Protein AF-A0A5C6PTQ5-F1 (afdb_monomer)

Radius of gyration: 34.0 Å; Cα contacts (8 Å, |Δi|>4): 50; chains: 1; bounding box: 70×51×115 Å

Mean predicted aligned error: 14.84 Å

Structure (mmCIF, N/CA/C/O backbone):
data_AF-A0A5C6PTQ5-F1
#
_entry.id   AF-A0A5C6PTQ5-F1
#
loop_
_atom_site.group_PDB
_atom_site.id
_atom_site.type_symbol
_atom_site.label_atom_id
_atom_site.label_alt_id
_atom_site.label_comp_id
_atom_site.label_asym_id
_atom_site.label_entity_id
_atom_site.label_seq_id
_atom_site.pdbx_PDB_ins_code
_atom_site.Cartn_x
_atom_site.Cartn_y
_atom_site.Cartn_z
_atom_site.occupancy
_atom_site.B_iso_or_equiv
_atom_site.auth_seq_id
_atom_site.auth_comp_id
_atom_site.auth_asym_id
_atom_site.auth_atom_id
_atom_site.pdbx_PDB_model_num
ATOM 1 N N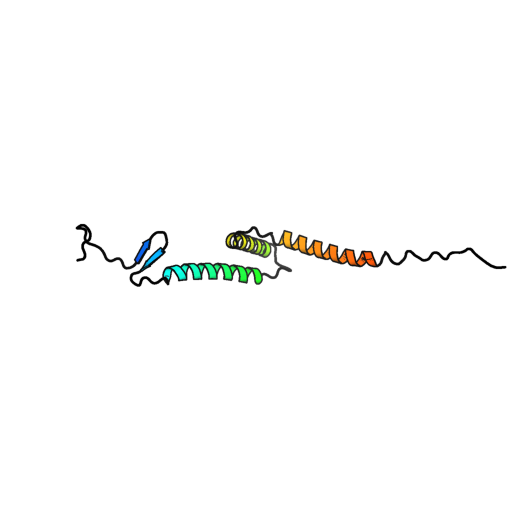 . MET A 1 1 ? -21.994 -6.072 40.338 1.00 57.28 1 MET A N 1
ATOM 2 C CA . MET A 1 1 ? -20.650 -5.473 40.242 1.00 57.28 1 MET A CA 1
ATOM 3 C C . MET A 1 1 ? -19.652 -6.599 40.355 1.00 57.28 1 MET A C 1
ATOM 5 O O . MET A 1 1 ? -19.681 -7.319 41.347 1.00 57.28 1 MET A O 1
ATOM 9 N N . THR A 1 2 ? -18.875 -6.826 39.301 1.00 67.00 2 THR A N 1
ATOM 10 C CA . THR A 1 2 ? -17.817 -7.838 39.308 1.00 67.00 2 THR A CA 1
ATOM 11 C C . THR A 1 2 ? -16.564 -7.143 39.812 1.00 67.00 2 THR A C 1
ATOM 13 O O . THR A 1 2 ? -16.118 -6.180 39.201 1.00 67.00 2 THR A O 1
ATOM 16 N N . VAL A 1 3 ? -16.045 -7.591 40.950 1.00 81.50 3 VAL A N 1
ATOM 17 C CA . VAL A 1 3 ? -14.919 -6.955 41.639 1.00 81.50 3 VAL A CA 1
ATOM 18 C C . VAL A 1 3 ? -13.760 -7.947 41.608 1.00 81.50 3 VAL A C 1
ATOM 20 O O . VAL A 1 3 ? -13.900 -9.058 42.120 1.00 81.50 3 VAL A O 1
ATOM 23 N N . ILE A 1 4 ? -12.627 -7.587 41.007 1.00 82.12 4 ILE A N 1
ATOM 24 C CA . ILE A 1 4 ? -11.391 -8.387 41.078 1.00 82.12 4 ILE A CA 1
ATOM 25 C C . ILE A 1 4 ? -10.408 -7.603 41.948 1.00 82.12 4 ILE A C 1
ATOM 27 O O . ILE A 1 4 ? -10.199 -6.412 41.740 1.00 82.12 4 ILE A O 1
ATOM 31 N N . ASN A 1 5 ? -9.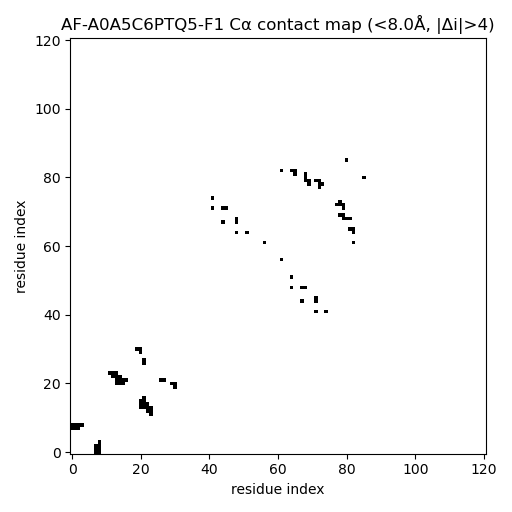832 -8.256 42.960 1.00 82.75 5 ASN A N 1
ATOM 32 C CA . ASN A 1 5 ? -8.911 -7.651 43.936 1.00 82.75 5 ASN A CA 1
ATOM 33 C C . ASN A 1 5 ? -9.462 -6.412 44.679 1.00 82.75 5 ASN A C 1
ATOM 35 O O . ASN A 1 5 ? -8.692 -5.553 45.099 1.00 82.75 5 ASN A O 1
ATOM 39 N N . GLY A 1 6 ? -10.783 -6.301 44.849 1.00 84.50 6 GLY A N 1
ATOM 40 C CA . GLY A 1 6 ? -11.401 -5.146 45.514 1.00 84.50 6 GLY A CA 1
ATOM 41 C C . GLY A 1 6 ? -11.533 -3.891 44.638 1.00 84.50 6 GLY A C 1
ATOM 42 O O . GLY A 1 6 ? -11.941 -2.854 45.152 1.00 84.50 6 GLY A O 1
ATOM 43 N N . LEU A 1 7 ? -11.226 -3.980 43.338 1.00 79.31 7 LEU A N 1
ATOM 44 C CA . LEU A 1 7 ? -11.430 -2.909 42.359 1.00 79.31 7 LEU A CA 1
ATOM 45 C C . LEU A 1 7 ? -12.674 -3.182 41.508 1.00 79.31 7 LEU A C 1
ATOM 47 O O . LEU A 1 7 ? -12.863 -4.299 41.019 1.00 79.31 7 LEU A O 1
ATOM 51 N N . ASP A 1 8 ? -13.511 -2.157 41.343 1.00 80.69 8 ASP A N 1
ATOM 52 C CA . ASP A 1 8 ? -14.650 -2.197 40.425 1.00 80.69 8 ASP A CA 1
ATOM 53 C C . ASP A 1 8 ? -14.151 -2.247 38.976 1.00 80.69 8 ASP A C 1
ATOM 55 O O . ASP A 1 8 ? -13.186 -1.568 38.617 1.00 80.69 8 ASP A O 1
ATOM 59 N N . ILE A 1 9 ? -14.773 -3.096 38.160 1.00 81.06 9 ILE A N 1
ATOM 60 C CA . ILE A 1 9 ? -14.325 -3.368 36.792 1.00 81.06 9 ILE A CA 1
ATOM 61 C C . ILE A 1 9 ? -15.283 -2.707 35.814 1.00 81.06 9 ILE A C 1
ATOM 63 O O . ILE A 1 9 ? -16.444 -3.107 35.711 1.00 81.06 9 ILE A O 1
ATOM 67 N N . GLU A 1 10 ? -14.771 -1.760 35.032 1.00 80.56 10 GLU A N 1
ATOM 68 C CA . GLU A 1 10 ? -15.470 -1.274 33.846 1.00 80.56 10 GLU A CA 1
ATOM 69 C C . GLU A 1 10 ? -15.405 -2.317 32.724 1.00 80.56 10 GLU A C 1
ATOM 71 O O . GLU A 1 10 ? -14.332 -2.763 32.309 1.00 80.56 10 GLU A O 1
ATOM 76 N N . ILE A 1 11 ? -16.575 -2.703 32.212 1.00 81.56 11 ILE A N 1
ATOM 77 C CA . ILE A 1 11 ? -16.684 -3.508 30.995 1.00 81.56 11 ILE A CA 1
ATOM 78 C C . ILE A 1 11 ? -16.513 -2.556 29.812 1.00 81.56 11 ILE A C 1
ATOM 80 O O . ILE A 1 11 ? -17.384 -1.731 29.545 1.00 81.56 11 ILE A O 1
ATOM 84 N N . VAL A 1 12 ? -15.388 -2.672 29.110 1.00 84.50 12 VAL A N 1
ATOM 85 C CA . VAL A 1 12 ? -15.064 -1.828 27.953 1.00 84.50 12 VAL A CA 1
ATOM 86 C C . VAL A 1 12 ? -15.403 -2.569 26.668 1.00 84.50 12 VAL A C 1
ATOM 88 O O . VAL A 1 12 ? -15.018 -3.723 26.509 1.00 84.50 12 VAL A O 1
ATOM 91 N N . GLU A 1 13 ? -16.096 -1.903 25.740 1.00 85.25 13 GLU A N 1
ATOM 92 C CA . GLU A 1 13 ? -16.559 -2.539 24.500 1.00 85.25 13 GLU A CA 1
ATOM 93 C C . GLU A 1 13 ? -15.449 -2.918 23.513 1.00 85.25 13 GLU A C 1
ATOM 95 O O . GLU A 1 13 ? -15.590 -3.864 22.728 1.00 85.25 13 GLU A O 1
ATOM 100 N N . GLU A 1 14 ? -14.343 -2.179 23.561 1.00 86.81 14 GLU A N 1
ATOM 101 C CA . GLU A 1 14 ? -13.179 -2.365 22.712 1.00 86.81 14 GLU A CA 1
ATOM 102 C C . GLU A 1 14 ? -11.898 -2.042 23.489 1.00 86.81 14 GLU A C 1
ATOM 104 O O . GLU A 1 14 ? -11.772 -0.990 24.115 1.00 86.81 14 GLU A O 1
ATOM 109 N N . TYR A 1 15 ? -10.915 -2.933 23.423 1.00 90.62 15 TYR A N 1
ATOM 110 C CA . TYR A 1 15 ? -9.627 -2.782 24.080 1.00 90.62 15 TYR A CA 1
ATOM 111 C C . TYR A 1 15 ? -8.492 -3.096 23.111 1.00 90.62 15 TYR A C 1
ATOM 113 O O . TYR A 1 15 ? -8.511 -4.104 22.407 1.00 90.62 15 TYR A O 1
ATOM 121 N N . LYS A 1 16 ? -7.462 -2.247 23.080 1.00 91.81 16 LYS A N 1
ATOM 122 C CA . LYS A 1 16 ? -6.283 -2.478 22.244 1.00 91.81 16 LYS A CA 1
ATOM 123 C C . LYS A 1 16 ? -5.146 -3.048 23.077 1.00 91.81 16 LYS A C 1
ATOM 125 O O . LYS A 1 16 ? -4.610 -2.366 23.945 1.00 91.81 16 LYS A O 1
ATOM 130 N N . TYR A 1 17 ? -4.710 -4.254 22.732 1.00 90.19 17 TYR A N 1
ATOM 131 C CA . TYR A 1 17 ? -3.597 -4.926 23.390 1.00 90.19 17 TYR A CA 1
ATOM 132 C C . TYR A 1 17 ? -2.525 -5.318 22.378 1.00 90.19 17 TYR A C 1
ATOM 134 O O . TYR A 1 17 ? -2.803 -6.031 21.418 1.00 90.19 17 TYR A O 1
ATOM 142 N N . LEU A 1 18 ? -1.298 -4.818 22.563 1.00 93.50 18 LEU A N 1
ATOM 143 C CA . LEU A 1 18 ? -0.145 -5.106 21.690 1.00 93.50 18 LEU A CA 1
ATOM 144 C C . LEU A 1 18 ? -0.420 -4.895 20.185 1.00 93.50 18 LEU A C 1
ATOM 146 O O . LEU A 1 18 ? 0.150 -5.566 19.331 1.00 93.50 18 LEU A O 1
ATOM 150 N N . GLY A 1 19 ? -1.306 -3.954 19.845 1.00 88.12 19 GLY A N 1
ATOM 151 C CA . GLY A 1 19 ? -1.684 -3.673 18.457 1.00 88.12 19 GLY A CA 1
ATOM 152 C C . GLY A 1 19 ? -2.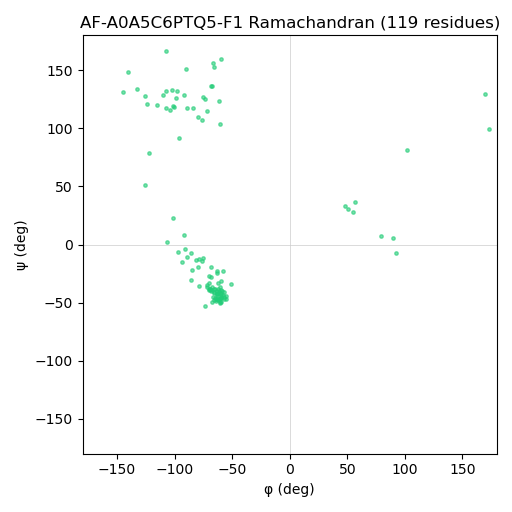905 -4.440 17.942 1.00 88.12 19 GLY A C 1
ATOM 153 O O . GLY A 1 19 ? -3.392 -4.101 16.867 1.00 88.12 19 GLY A O 1
ATOM 154 N N . VAL A 1 20 ? -3.432 -5.398 18.706 1.00 89.31 20 VAL A N 1
ATOM 155 C CA . VAL A 1 20 ? -4.657 -6.145 18.397 1.00 89.31 20 VAL A CA 1
ATOM 156 C C . VAL A 1 20 ? -5.852 -5.437 19.022 1.00 89.31 20 VAL A C 1
ATOM 158 O O . VAL A 1 20 ? -5.835 -5.132 20.214 1.00 89.31 20 VAL A O 1
ATOM 161 N N . HIS A 1 21 ? -6.887 -5.176 18.225 1.00 91.19 21 HIS A N 1
ATOM 162 C CA . HIS A 1 21 ? -8.169 -4.704 18.740 1.00 91.19 21 HIS A CA 1
ATOM 163 C C . HIS A 1 21 ? -9.003 -5.905 19.187 1.00 91.19 21 HIS A C 1
ATOM 165 O O . HIS A 1 21 ? -9.308 -6.785 18.381 1.00 91.19 21 HIS A O 1
ATOM 171 N N . LEU A 1 22 ? -9.317 -5.944 20.477 1.00 91.44 22 LEU A N 1
ATOM 172 C CA . LEU A 1 22 ? -10.185 -6.916 21.126 1.00 91.44 22 LEU A CA 1
ATOM 173 C C . LEU A 1 22 ? -11.541 -6.245 21.321 1.00 91.44 22 LEU A C 1
ATOM 175 O O . LEU A 1 22 ? -11.619 -5.221 21.988 1.00 91.44 22 LEU A O 1
ATOM 179 N N . ASN A 1 23 ? -12.596 -6.796 20.734 1.00 89.81 23 ASN A N 1
ATOM 180 C CA . ASN A 1 23 ? -13.958 -6.316 20.954 1.00 89.81 23 ASN A CA 1
ATOM 181 C C . ASN A 1 23 ? -14.747 -7.307 21.818 1.00 89.81 23 ASN A C 1
ATOM 183 O O . ASN A 1 23 ? -14.353 -8.463 21.978 1.00 89.81 23 ASN A O 1
ATOM 187 N N . ASN A 1 24 ? -15.898 -6.875 22.331 1.00 87.81 24 ASN A N 1
ATOM 188 C CA . ASN A 1 24 ? -16.795 -7.717 23.137 1.00 87.81 24 ASN A CA 1
ATOM 189 C C . ASN A 1 24 ? -17.282 -8.993 22.439 1.00 87.81 24 ASN A C 1
ATOM 191 O O . ASN A 1 24 ? -17.694 -9.943 23.100 1.00 87.81 24 ASN A O 1
ATOM 195 N N . LYS A 1 25 ? -17.274 -9.011 21.105 1.00 86.62 25 LYS A N 1
ATOM 196 C CA . LYS A 1 25 ? -17.666 -10.172 20.299 1.00 86.62 25 LYS A CA 1
ATOM 197 C C . LYS A 1 25 ? -16.501 -11.140 20.077 1.00 86.62 25 LYS A C 1
ATOM 199 O O . LYS A 1 25 ? -16.723 -12.214 19.526 1.00 86.62 25 LYS A O 1
ATOM 204 N N . LEU A 1 26 ? -15.287 -10.757 20.494 1.00 84.38 26 LEU A N 1
ATOM 205 C CA . LEU A 1 26 ? -14.021 -11.435 20.206 1.00 84.38 26 LEU A CA 1
ATOM 206 C C . LEU A 1 26 ? -13.871 -11.772 18.714 1.00 84.38 26 LEU A C 1
ATOM 208 O O . LEU A 1 26 ? -13.280 -12.787 18.343 1.00 84.38 26 LEU A O 1
ATOM 212 N N . ASP A 1 27 ? -14.416 -10.914 17.850 1.00 88.06 27 ASP A N 1
ATOM 213 C CA . ASP A 1 27 ? -14.323 -11.084 16.409 1.00 88.06 27 ASP A CA 1
ATOM 214 C C . ASP A 1 27 ? -13.072 -10.393 15.848 1.00 88.06 27 ASP A C 1
ATOM 216 O O . ASP A 1 27 ? -12.561 -9.405 16.378 1.00 88.06 27 ASP A O 1
ATOM 220 N N . TRP A 1 28 ? -12.553 -10.938 14.749 1.00 90.38 28 TRP A N 1
ATOM 221 C CA . TRP A 1 28 ? -11.340 -10.437 14.100 1.00 90.38 28 TRP A CA 1
ATOM 222 C C . TRP A 1 28 ? -11.635 -9.409 13.007 1.00 90.38 28 TRP A C 1
ATOM 224 O O . TRP A 1 28 ? -10.727 -9.041 12.260 1.00 90.38 28 TRP A O 1
ATOM 234 N N . THR A 1 29 ? -12.883 -8.953 12.872 1.00 90.81 29 THR A N 1
ATOM 235 C CA . THR A 1 29 ? -13.343 -8.169 11.714 1.00 90.81 29 THR A CA 1
ATOM 236 C C . THR A 1 29 ? -12.550 -6.880 11.572 1.00 90.81 29 THR A C 1
ATOM 238 O O . THR A 1 29 ? -12.052 -6.572 10.495 1.00 90.81 29 THR A O 1
ATOM 241 N N . HIS A 1 30 ? -12.346 -6.160 12.675 1.00 89.31 30 HIS A N 1
ATOM 242 C CA . HIS A 1 30 ? -11.584 -4.910 12.668 1.00 89.31 30 HIS A CA 1
ATOM 243 C C . HIS A 1 30 ? -10.118 -5.125 12.275 1.00 89.31 30 HIS A C 1
ATOM 245 O O . HIS A 1 30 ? -9.585 -4.442 11.402 1.00 89.31 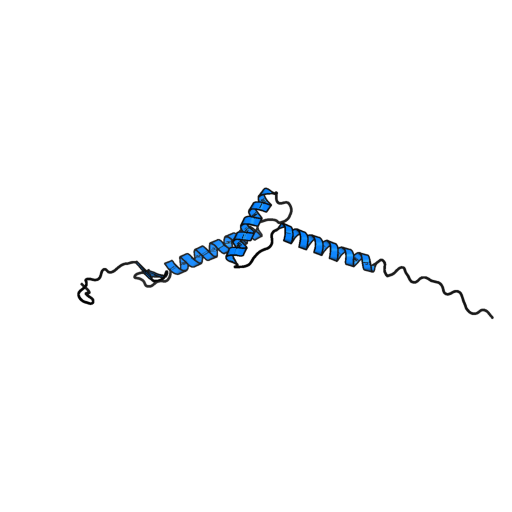30 HIS A O 1
ATOM 251 N N . ASN A 1 31 ? -9.467 -6.129 12.866 1.00 90.88 31 ASN A N 1
ATOM 252 C CA . ASN A 1 31 ? -8.065 -6.435 12.575 1.00 90.88 31 ASN A CA 1
ATOM 253 C C . ASN A 1 31 ? -7.880 -6.925 11.124 1.00 90.88 31 ASN A C 1
ATOM 255 O O . ASN A 1 31 ? -6.932 -6.532 10.442 1.00 90.88 31 ASN A O 1
ATOM 259 N N . THR A 1 32 ? -8.801 -7.758 10.632 1.00 92.06 32 THR A N 1
ATOM 260 C CA . THR A 1 32 ? -8.771 -8.293 9.261 1.00 92.06 32 THR A CA 1
ATOM 261 C C . THR A 1 32 ? -9.113 -7.234 8.216 1.00 92.06 32 THR A C 1
ATOM 263 O O . THR A 1 32 ? -8.469 -7.209 7.169 1.00 92.06 32 THR A O 1
ATOM 266 N N . ASP A 1 33 ? -10.031 -6.309 8.500 1.00 92.88 33 ASP A N 1
ATOM 267 C CA . ASP A 1 33 ? -10.360 -5.184 7.618 1.00 92.88 33 ASP A CA 1
ATOM 268 C C . ASP A 1 33 ? -9.159 -4.246 7.417 1.00 92.88 33 ASP A C 1
ATOM 270 O O . ASP A 1 33 ? -8.866 -3.834 6.291 1.00 92.88 33 ASP A O 1
ATOM 274 N N . VAL A 1 34 ? -8.382 -3.979 8.473 1.00 91.06 34 VAL A N 1
ATOM 275 C CA . VAL A 1 34 ? -7.136 -3.199 8.368 1.00 91.06 34 VAL A CA 1
ATOM 276 C C . VAL A 1 34 ? -6.141 -3.870 7.415 1.00 91.06 34 VAL A C 1
ATOM 278 O O . VAL A 1 34 ? -5.578 -3.209 6.532 1.00 91.06 34 VAL A O 1
ATOM 281 N N . LEU A 1 35 ? -5.942 -5.185 7.545 1.00 91.06 35 LEU A N 1
ATOM 282 C CA . LEU A 1 35 ? -5.062 -5.947 6.654 1.00 91.06 35 LEU A CA 1
ATOM 283 C C . LEU A 1 35 ? -5.604 -5.994 5.221 1.00 91.06 35 LEU A C 1
ATOM 285 O O . LEU A 1 35 ? -4.845 -5.789 4.270 1.00 91.06 35 LEU A O 1
ATOM 289 N N . TYR A 1 36 ? -6.910 -6.190 5.060 1.00 94.12 36 TYR A N 1
ATOM 290 C CA . TYR A 1 36 ? -7.581 -6.202 3.765 1.00 94.12 36 TYR A CA 1
ATOM 291 C C . TYR A 1 36 ? -7.418 -4.863 3.039 1.00 94.12 36 TYR A C 1
ATOM 293 O O . TYR A 1 36 ? -6.960 -4.833 1.895 1.00 94.12 36 TYR A O 1
ATOM 301 N N . LYS A 1 37 ? -7.693 -3.737 3.706 1.00 94.88 37 LYS A N 1
ATOM 302 C CA . LYS A 1 37 ? -7.518 -2.382 3.152 1.00 94.88 37 LYS A CA 1
ATOM 303 C C . LYS A 1 37 ? -6.067 -2.103 2.758 1.00 94.88 37 LYS A C 1
ATOM 305 O O . LYS A 1 37 ? -5.814 -1.506 1.703 1.00 94.88 37 LYS A O 1
ATOM 310 N N . LYS A 1 38 ? -5.103 -2.567 3.562 1.00 92.00 38 LYS A N 1
ATOM 311 C CA . LYS A 1 38 ? -3.671 -2.464 3.243 1.00 92.00 38 LYS A CA 1
ATOM 312 C C . LYS A 1 38 ? -3.323 -3.279 1.992 1.00 92.00 38 LYS A C 1
ATOM 314 O O . LYS A 1 38 ? -2.751 -2.730 1.050 1.00 92.00 38 LYS A O 1
ATOM 319 N N . GLY A 1 39 ? -3.760 -4.537 1.922 1.00 93.88 39 GLY A N 1
ATOM 320 C CA . GLY A 1 39 ? -3.581 -5.400 0.751 1.00 93.88 39 GLY A CA 1
ATOM 321 C C . GLY A 1 39 ? -4.225 -4.834 -0.521 1.00 93.88 39 GLY A C 1
ATOM 322 O O . GLY A 1 39 ? -3.584 -4.784 -1.572 1.00 93.88 39 GLY A O 1
ATOM 323 N N . GLN A 1 40 ? -5.451 -4.312 -0.429 1.00 94.56 40 GLN A N 1
ATOM 324 C CA . GLN A 1 40 ? -6.135 -3.660 -1.552 1.00 94.56 40 GLN A CA 1
ATOM 325 C C . GLN A 1 40 ? -5.383 -2.425 -2.052 1.00 94.56 40 GLN A C 1
ATOM 327 O O . GLN A 1 40 ? -5.259 -2.224 -3.262 1.00 94.56 40 GLN A O 1
ATOM 332 N N . SER A 1 41 ? -4.821 -1.627 -1.143 1.00 93.06 41 SER A N 1
ATOM 333 C CA . SER A 1 41 ? -3.996 -0.469 -1.504 1.00 93.06 41 SER A CA 1
ATOM 334 C C . SER A 1 41 ? -2.739 -0.884 -2.275 1.00 93.06 41 SER A C 1
ATOM 336 O O . SER A 1 41 ? -2.391 -0.253 -3.278 1.00 93.06 41 SER A O 1
ATOM 338 N N . HIS A 1 42 ? -2.082 -1.968 -1.850 1.00 90.38 42 HIS A N 1
ATOM 339 C CA . HIS A 1 42 ? -0.917 -2.519 -2.547 1.00 90.38 42 HIS A CA 1
ATOM 340 C C . HIS A 1 42 ? -1.304 -3.003 -3.950 1.00 90.38 42 HIS A C 1
ATOM 342 O O . HIS A 1 42 ? -0.672 -2.640 -4.942 1.00 90.38 42 HIS A O 1
ATOM 348 N N . LEU A 1 43 ? -2.398 -3.757 -4.057 1.00 91.88 43 LEU A N 1
ATOM 349 C CA . LEU A 1 43 ? -2.872 -4.292 -5.328 1.00 91.88 43 LEU A CA 1
ATOM 350 C C . LEU A 1 43 ? -3.313 -3.185 -6.298 1.00 91.88 43 LEU A C 1
ATOM 352 O O . LEU A 1 43 ? -3.041 -3.257 -7.497 1.00 91.88 43 LEU A O 1
ATOM 356 N N . HIS A 1 44 ? -3.952 -2.130 -5.792 1.00 91.25 44 HIS A N 1
ATOM 357 C CA . HIS A 1 44 ? -4.296 -0.949 -6.579 1.00 91.25 44 HIS A CA 1
ATOM 358 C C . HIS A 1 44 ? -3.049 -0.272 -7.167 1.00 91.25 44 HIS A C 1
ATOM 360 O O . HIS A 1 44 ? -3.046 0.088 -8.347 1.00 91.25 44 HIS A O 1
ATOM 366 N N . LEU A 1 45 ? -1.969 -0.143 -6.387 1.00 89.88 45 LEU A N 1
ATOM 367 C CA . LEU A 1 45 ? -0.698 0.388 -6.885 1.00 89.88 45 LEU A CA 1
ATOM 368 C C . LEU A 1 45 ? -0.133 -0.472 -8.026 1.00 89.88 45 LEU A C 1
ATOM 370 O O . LEU A 1 45 ? 0.257 0.074 -9.058 1.00 89.88 45 LEU A O 1
ATOM 374 N N . LEU A 1 46 ? -0.130 -1.798 -7.870 1.00 87.12 46 LEU A N 1
ATOM 375 C CA . LEU A 1 46 ? 0.368 -2.728 -8.892 1.00 87.12 46 LEU A CA 1
ATOM 376 C C . LEU A 1 46 ? -0.458 -2.662 -10.184 1.00 87.12 46 LEU A C 1
ATOM 378 O O . LEU A 1 46 ? 0.099 -2.599 -11.281 1.00 87.12 46 LEU A O 1
ATOM 382 N N . ARG A 1 47 ? -1.790 -2.593 -10.074 1.00 89.44 47 ARG A N 1
ATOM 383 C CA . ARG A 1 47 ? -2.679 -2.398 -11.233 1.00 89.44 47 ARG A CA 1
ATOM 384 C C . ARG A 1 47 ? -2.393 -1.082 -11.949 1.00 89.44 47 ARG A C 1
ATOM 386 O O . ARG A 1 47 ? -2.340 -1.056 -13.177 1.00 89.44 47 ARG A O 1
ATOM 393 N N . ARG A 1 48 ? -2.157 -0.003 -11.194 1.00 85.44 48 ARG A N 1
ATOM 394 C CA . ARG A 1 48 ? -1.764 1.289 -11.767 1.00 85.44 48 ARG A CA 1
ATOM 395 C C . ARG A 1 48 ? -0.442 1.188 -12.507 1.00 85.44 48 ARG A C 1
ATOM 397 O O . ARG A 1 48 ? -0.386 1.649 -13.638 1.00 85.44 48 ARG A O 1
ATOM 404 N N . LEU A 1 49 ? 0.576 0.555 -11.925 1.00 83.69 49 LEU A N 1
ATOM 405 C CA . LEU A 1 49 ? 1.858 0.326 -12.597 1.00 83.69 49 LEU A CA 1
ATOM 406 C C . LEU A 1 49 ? 1.685 -0.414 -13.927 1.00 83.69 49 LEU A C 1
ATOM 408 O O . LEU A 1 49 ? 2.226 0.033 -14.932 1.00 83.69 49 LEU A O 1
ATOM 412 N N . ARG A 1 50 ? 0.859 -1.469 -13.960 1.00 83.38 50 ARG A N 1
ATOM 413 C CA . ARG A 1 50 ? 0.535 -2.199 -15.197 1.00 83.38 50 ARG A CA 1
ATOM 414 C C . ARG A 1 50 ? -0.177 -1.330 -16.241 1.00 83.38 50 ARG A C 1
ATOM 416 O O . ARG A 1 50 ? 0.003 -1.557 -17.430 1.00 83.38 50 ARG A O 1
ATOM 423 N N . SER A 1 51 ? -0.996 -0.367 -15.813 1.00 80.88 51 SER A N 1
ATOM 424 C CA . SER A 1 51 ? -1.736 0.521 -16.724 1.00 80.88 51 SER A CA 1
ATOM 425 C C . SER A 1 51 ? -0.883 1.618 -17.373 1.00 80.88 51 SER A C 1
ATOM 427 O O . SER A 1 51 ? -1.329 2.231 -18.339 1.00 80.88 51 SER A O 1
ATOM 429 N N . PHE A 1 52 ? 0.335 1.876 -16.883 1.00 72.56 52 PHE A N 1
ATOM 430 C CA . PHE A 1 52 ? 1.241 2.813 -17.547 1.00 72.56 52 PHE A CA 1
ATOM 431 C C . PHE A 1 52 ? 1.846 2.152 -18.792 1.00 72.56 52 PHE A C 1
ATOM 433 O O . PHE A 1 52 ? 2.705 1.279 -18.691 1.00 72.56 52 PHE A O 1
ATOM 440 N N . GLY A 1 53 ? 1.402 2.579 -19.977 1.00 66.12 53 GLY A N 1
ATOM 441 C CA . GLY A 1 53 ? 2.042 2.224 -21.244 1.00 66.12 53 GLY A CA 1
ATOM 442 C C . GLY A 1 53 ? 3.482 2.745 -21.278 1.00 66.12 53 GLY A C 1
ATOM 443 O O . GLY A 1 53 ? 3.724 3.933 -21.074 1.00 66.12 53 GLY A O 1
ATOM 444 N N . VAL A 1 54 ? 4.446 1.847 -21.490 1.00 63.22 54 VAL A N 1
ATOM 445 C CA . VAL A 1 54 ? 5.885 2.149 -21.355 1.00 63.22 54 VAL A CA 1
ATOM 446 C C . VAL A 1 54 ? 6.463 2.845 -22.602 1.00 63.22 54 VAL A C 1
ATOM 448 O O . VAL A 1 54 ? 7.532 3.446 -22.527 1.00 63.22 54 VAL A O 1
ATOM 451 N N . CYS A 1 55 ? 5.754 2.861 -23.736 1.00 55.53 55 CYS A N 1
ATOM 452 C CA . CYS A 1 55 ? 6.178 3.587 -24.935 1.00 55.53 55 CYS A CA 1
ATOM 453 C C . CYS A 1 55 ? 5.470 4.952 -25.053 1.00 55.53 55 CYS A C 1
ATOM 455 O O . CYS A 1 55 ? 4.249 5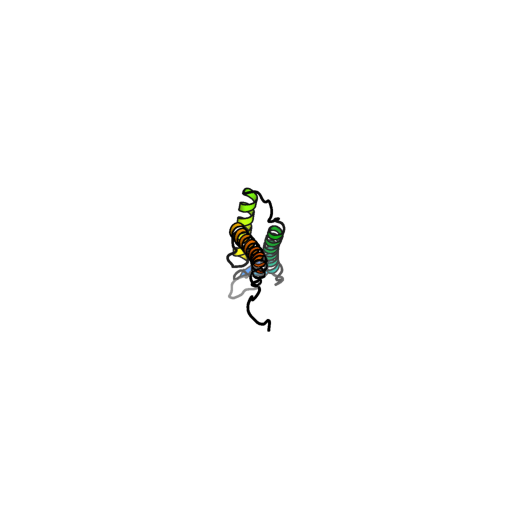.042 -25.000 1.00 55.53 55 CYS A O 1
ATOM 457 N N . GLY A 1 56 ? 6.242 6.037 -25.194 1.00 62.50 56 GLY A N 1
ATOM 458 C CA . GLY A 1 56 ? 5.714 7.378 -25.506 1.00 62.50 56 GLY A CA 1
ATOM 459 C C . GLY A 1 56 ? 5.338 8.280 -24.319 1.00 62.50 56 GLY A C 1
ATOM 460 O O . GLY A 1 56 ? 4.833 9.378 -24.530 1.00 62.50 56 GLY A O 1
ATOM 461 N N . SER A 1 57 ? 5.596 7.873 -23.071 1.00 67.50 57 SER A N 1
ATOM 462 C CA . SER A 1 57 ? 5.238 8.680 -21.891 1.00 67.50 57 SER A CA 1
ATOM 463 C C . SER A 1 57 ? 6.079 9.969 -21.771 1.00 67.50 57 SER A C 1
ATOM 465 O O . SER A 1 57 ? 7.306 9.932 -21.918 1.00 67.50 57 SER A O 1
ATOM 467 N N . SER A 1 58 ? 5.443 11.103 -21.446 1.00 79.81 58 SER A N 1
ATOM 468 C CA . SER A 1 58 ? 6.115 12.399 -21.250 1.00 79.81 58 SER A CA 1
ATOM 469 C C . SER A 1 58 ? 7.158 12.349 -20.121 1.00 79.81 58 SER A C 1
ATOM 471 O O . SER A 1 58 ? 7.062 11.532 -19.203 1.00 79.81 58 SER A O 1
ATOM 473 N N . LYS A 1 59 ? 8.124 13.286 -20.090 1.00 81.12 59 LYS A N 1
ATOM 474 C CA . LYS A 1 59 ? 9.063 13.456 -18.953 1.00 81.12 59 LYS A CA 1
ATOM 475 C C . LYS A 1 59 ? 8.330 13.551 -17.604 1.00 81.12 59 LYS A C 1
ATOM 477 O O . LYS A 1 59 ? 8.833 13.080 -16.583 1.00 81.12 59 LYS A O 1
ATOM 482 N N . ARG A 1 60 ? 7.131 14.147 -17.589 1.00 83.25 60 ARG A N 1
ATOM 483 C CA . ARG A 1 60 ? 6.272 14.235 -16.395 1.00 83.25 60 ARG A CA 1
ATOM 484 C C . ARG A 1 60 ? 5.755 12.862 -15.963 1.00 83.25 60 ARG A C 1
ATOM 486 O O . ARG A 1 60 ? 5.809 12.540 -14.775 1.00 83.25 60 ARG A O 1
ATOM 493 N N . ASP A 1 61 ? 5.296 12.058 -16.912 1.00 84.12 61 ASP A N 1
ATOM 494 C CA . ASP A 1 61 ? 4.759 10.721 -16.658 1.00 84.12 61 ASP A CA 1
ATOM 495 C C . ASP A 1 61 ? 5.859 9.762 -16.221 1.00 84.12 61 ASP A C 1
ATOM 497 O O . ASP A 1 61 ? 5.673 9.026 -15.259 1.00 84.12 61 ASP A O 1
ATOM 501 N N . ARG A 1 62 ? 7.054 9.878 -16.809 1.00 84.12 62 ARG A N 1
ATOM 502 C CA . ARG A 1 62 ? 8.267 9.169 -16.381 1.00 84.12 62 ARG A CA 1
ATOM 503 C C . ARG A 1 62 ? 8.595 9.428 -14.905 1.00 84.12 62 ARG A C 1
ATOM 505 O O . ARG A 1 62 ? 8.824 8.489 -14.146 1.00 84.12 62 ARG A O 1
ATOM 512 N N . LYS A 1 63 ? 8.564 10.693 -14.459 1.00 87.69 63 LYS A N 1
ATOM 513 C CA . LYS A 1 63 ? 8.781 11.053 -13.041 1.00 87.69 63 LYS A CA 1
ATOM 514 C C . LYS A 1 63 ? 7.696 10.472 -12.130 1.00 87.69 63 LYS A C 1
ATOM 516 O O . LYS A 1 63 ? 8.007 9.960 -11.055 1.00 87.69 63 LYS A O 1
ATOM 521 N N . ARG A 1 64 ? 6.430 10.535 -12.555 1.00 87.38 64 ARG A N 1
ATOM 522 C CA . ARG A 1 64 ? 5.300 9.944 -11.818 1.00 87.38 64 ARG A CA 1
ATOM 523 C C . ARG A 1 64 ? 5.436 8.424 -11.715 1.00 87.38 64 ARG A C 1
ATOM 525 O O . ARG A 1 64 ? 5.277 7.890 -10.622 1.00 87.38 64 ARG A O 1
ATOM 532 N N . LEU A 1 65 ? 5.798 7.755 -12.806 1.00 88.25 65 LEU A N 1
ATOM 533 C CA . LEU A 1 65 ? 6.016 6.313 -12.866 1.00 88.25 65 LEU A CA 1
ATOM 534 C C . LEU A 1 65 ? 7.169 5.890 -11.955 1.00 88.25 65 LEU A C 1
ATOM 536 O O . LEU A 1 65 ? 6.980 5.020 -11.114 1.00 88.25 65 LEU A O 1
ATOM 540 N N . ASN A 1 66 ? 8.312 6.578 -12.007 1.00 90.06 66 ASN A N 1
ATOM 541 C CA . ASN A 1 66 ? 9.442 6.303 -11.114 1.00 90.06 66 ASN A CA 1
ATOM 542 C C . ASN A 1 66 ? 9.082 6.476 -9.626 1.00 90.06 66 ASN A C 1
ATOM 544 O O . ASN A 1 66 ? 9.607 5.761 -8.774 1.00 90.06 66 ASN A O 1
ATOM 548 N N . LYS A 1 67 ? 8.166 7.392 -9.282 1.00 90.44 67 LYS A N 1
ATOM 549 C CA . LYS A 1 67 ? 7.654 7.510 -7.907 1.00 90.44 67 LYS A CA 1
ATOM 550 C C . LYS A 1 67 ? 6.806 6.298 -7.506 1.00 90.44 67 LYS A C 1
ATOM 552 O O . LYS A 1 67 ? 6.898 5.846 -6.368 1.00 90.44 67 LYS A O 1
ATOM 557 N N . LEU A 1 68 ? 5.995 5.770 -8.422 1.00 90.12 68 LEU A N 1
ATOM 558 C CA . LEU A 1 68 ? 5.189 4.570 -8.185 1.00 90.12 68 LEU A CA 1
ATOM 559 C C . LEU A 1 68 ? 6.058 3.309 -8.097 1.00 90.12 68 LEU A C 1
ATOM 561 O O . LEU A 1 68 ? 5.808 2.486 -7.225 1.00 90.12 68 LEU A O 1
ATOM 565 N N . VAL A 1 69 ? 7.098 3.195 -8.929 1.00 89.88 69 VAL A N 1
ATOM 566 C CA . VAL A 1 69 ? 8.077 2.094 -8.894 1.00 89.88 69 VAL A CA 1
ATOM 567 C C . VAL A 1 69 ? 8.789 2.049 -7.543 1.00 89.88 69 VAL A C 1
ATOM 569 O O . VAL A 1 69 ? 8.770 1.015 -6.886 1.00 89.88 69 VAL A O 1
ATOM 572 N N . ARG A 1 70 ? 9.306 3.186 -7.053 1.00 91.88 70 ARG A N 1
ATOM 573 C CA . ARG A 1 70 ? 9.917 3.256 -5.711 1.00 91.88 70 ARG A CA 1
ATOM 574 C C . ARG A 1 70 ? 8.945 2.866 -4.602 1.00 91.88 70 ARG A C 1
ATOM 576 O O . ARG A 1 70 ? 9.314 2.165 -3.666 1.00 91.88 70 ARG A O 1
ATOM 583 N N . ARG A 1 71 ? 7.687 3.302 -4.716 1.00 89.81 71 ARG A N 1
ATOM 584 C CA . ARG A 1 71 ? 6.649 2.944 -3.747 1.00 89.81 71 ARG A CA 1
ATOM 585 C C . ARG A 1 71 ? 6.340 1.449 -3.779 1.00 89.81 71 ARG A C 1
ATOM 587 O O . ARG A 1 71 ? 6.142 0.880 -2.719 1.00 89.81 71 ARG A O 1
ATOM 594 N N . ALA A 1 72 ? 6.332 0.815 -4.949 1.00 88.19 72 ALA A N 1
ATOM 595 C CA . ALA A 1 72 ? 6.165 -0.630 -5.060 1.00 88.19 72 ALA A CA 1
ATOM 596 C C . ALA A 1 72 ? 7.375 -1.396 -4.514 1.00 88.19 72 ALA A C 1
ATOM 598 O O . ALA A 1 72 ? 7.170 -2.359 -3.788 1.00 88.19 72 ALA A O 1
ATOM 599 N N . GLY A 1 73 ? 8.603 -0.930 -4.761 1.00 88.50 73 GLY A N 1
ATOM 600 C CA . GLY A 1 73 ? 9.805 -1.522 -4.167 1.00 88.50 73 GLY A CA 1
ATOM 601 C C . GLY A 1 73 ? 9.754 -1.534 -2.636 1.00 88.50 73 GLY A C 1
ATOM 602 O O . GLY A 1 73 ? 9.936 -2.573 -2.017 1.00 88.50 73 GLY A O 1
ATOM 603 N N . SER A 1 74 ? 9.342 -0.419 -2.021 1.00 90.06 74 SER A N 1
ATOM 604 C CA . SER A 1 74 ? 9.119 -0.344 -0.567 1.00 90.06 74 SER A CA 1
ATOM 605 C C . SER A 1 74 ? 8.005 -1.266 -0.051 1.00 90.06 74 SER A C 1
ATOM 607 O O . SER A 1 74 ? 8.000 -1.583 1.134 1.00 90.06 74 SER A O 1
ATOM 609 N N . LEU A 1 75 ? 7.040 -1.660 -0.889 1.00 84.56 75 LEU A N 1
ATOM 610 C CA . LEU A 1 75 ? 5.980 -2.602 -0.506 1.00 84.56 75 LEU A CA 1
ATOM 611 C C . LEU A 1 75 ? 6.393 -4.066 -0.681 1.00 84.56 75 LEU A C 1
ATOM 613 O O . LEU A 1 75 ? 5.874 -4.919 0.033 1.00 84.56 75 LEU A O 1
ATOM 617 N N . LEU A 1 76 ? 7.259 -4.347 -1.655 1.00 82.62 76 LEU A N 1
ATOM 618 C CA . LEU A 1 76 ? 7.771 -5.683 -1.975 1.00 82.62 76 LEU A CA 1
ATOM 619 C C . LEU A 1 76 ? 9.072 -6.013 -1.230 1.00 82.62 76 LEU A C 1
ATOM 621 O O . LEU A 1 76 ? 9.572 -7.124 -1.361 1.00 82.62 76 LEU A O 1
ATOM 625 N N . ASP A 1 77 ? 9.598 -5.047 -0.475 1.00 86.75 77 ASP A N 1
ATOM 626 C CA . ASP A 1 77 ? 10.877 -5.111 0.236 1.00 86.75 77 ASP A CA 1
ATOM 627 C C . ASP A 1 77 ? 12.072 -5.412 -0.687 1.00 86.75 77 ASP A C 1
ATOM 629 O O . ASP A 1 77 ? 13.013 -6.125 -0.347 1.00 86.75 77 ASP A O 1
ATOM 633 N N . CYS A 1 78 ? 12.029 -4.866 -1.905 1.00 82.19 78 CYS A N 1
ATOM 634 C CA . CYS A 1 78 ? 13.101 -4.998 -2.882 1.00 82.19 78 CYS A CA 1
ATOM 635 C C . CYS A 1 78 ? 13.326 -3.695 -3.654 1.00 82.19 78 CYS A C 1
ATOM 637 O O . CYS A 1 78 ? 12.408 -2.905 -3.892 1.00 82.19 78 CYS A O 1
ATOM 639 N N . SER A 1 79 ? 14.573 -3.451 -4.058 1.00 84.56 79 SER A N 1
ATOM 640 C CA . SER A 1 79 ? 14.881 -2.326 -4.939 1.00 84.56 79 SER A CA 1
ATOM 641 C C . SER A 1 79 ? 14.435 -2.663 -6.358 1.00 84.56 79 SER A C 1
ATOM 643 O O . SER A 1 79 ? 14.795 -3.707 -6.897 1.00 84.56 79 SER A O 1
ATOM 645 N N . LEU A 1 80 ? 13.644 -1.776 -6.958 1.00 86.25 80 LEU A N 1
ATOM 646 C CA . LEU A 1 80 ? 13.226 -1.881 -8.350 1.00 86.25 80 LEU A CA 1
ATOM 647 C C . LEU A 1 80 ? 13.958 -0.825 -9.168 1.00 86.25 80 LEU A C 1
ATOM 649 O O . LEU A 1 80 ? 13.966 0.354 -8.801 1.00 86.25 80 LEU A O 1
ATOM 653 N N . ASP A 1 81 ? 14.524 -1.253 -10.288 1.00 87.38 81 ASP A N 1
ATOM 654 C CA . ASP A 1 81 ? 15.253 -0.369 -11.186 1.00 87.38 81 ASP A CA 1
ATOM 655 C C . ASP A 1 81 ? 14.337 0.673 -11.833 1.00 87.38 81 ASP A C 1
ATOM 657 O O . ASP A 1 81 ? 13.131 0.467 -12.031 1.00 87.38 81 ASP A O 1
ATOM 661 N N . SER A 1 82 ? 14.920 1.812 -12.194 1.00 86.44 82 SER A N 1
ATOM 662 C CA . SER A 1 82 ? 14.187 2.872 -12.874 1.00 86.44 82 SER A CA 1
ATOM 663 C C . SER A 1 82 ? 13.749 2.440 -14.273 1.00 86.44 82 SER A C 1
ATOM 665 O O . SER A 1 82 ? 14.346 1.585 -14.928 1.00 86.44 82 SER A O 1
ATOM 667 N N . ILE A 1 83 ? 12.703 3.089 -14.783 1.00 84.00 83 ILE A N 1
ATOM 668 C CA . ILE A 1 83 ? 12.203 2.785 -16.128 1.00 84.00 83 ILE A CA 1
ATOM 669 C C . ILE A 1 83 ? 13.234 3.090 -17.235 1.00 84.00 83 ILE A C 1
ATOM 671 O O . ILE A 1 83 ? 13.135 2.542 -18.328 1.00 84.00 83 ILE A O 1
ATOM 675 N N . GLU A 1 84 ? 14.199 3.973 -16.965 1.00 84.12 84 GLU A N 1
ATOM 676 C CA . GLU A 1 84 ? 15.287 4.318 -17.883 1.00 84.12 84 GLU A CA 1
ATOM 677 C C . GLU A 1 84 ? 16.302 3.182 -17.959 1.00 84.12 84 GLU A C 1
ATOM 679 O O . GLU A 1 84 ? 16.481 2.627 -19.036 1.00 84.12 84 GLU A O 1
ATOM 684 N N . GLU A 1 85 ? 16.814 2.721 -16.817 1.00 86.69 85 GLU A N 1
ATOM 685 C CA . GLU A 1 85 ? 17.744 1.584 -16.757 1.00 86.69 85 GLU A CA 1
ATOM 686 C C . GLU A 1 85 ? 17.121 0.298 -17.322 1.00 86.69 85 GLU A C 1
ATOM 688 O O . GLU A 1 85 ? 17.802 -0.512 -17.954 1.00 86.69 85 GLU A O 1
ATOM 693 N N . VAL A 1 86 ? 15.820 0.075 -17.097 1.00 85.50 86 VAL A N 1
ATOM 694 C CA . VAL A 1 86 ? 15.091 -1.059 -17.692 1.00 85.50 86 VAL A CA 1
ATOM 695 C C . VAL A 1 86 ? 14.939 -0.879 -19.203 1.00 85.50 86 VAL A C 1
ATOM 697 O O . VAL A 1 86 ? 15.026 -1.854 -19.951 1.00 85.50 86 VAL A O 1
ATOM 700 N N . GLY A 1 87 ? 14.700 0.351 -19.662 1.00 83.44 87 GLY A N 1
ATOM 701 C CA . GLY A 1 87 ? 14.613 0.692 -21.079 1.00 83.44 87 GLY A CA 1
ATOM 702 C C . GLY A 1 87 ? 15.941 0.484 -21.804 1.00 83.44 87 GLY A C 1
ATOM 703 O O . GLY A 1 87 ? 15.958 -0.162 -22.848 1.00 83.44 87 GLY A O 1
ATOM 704 N N . GLU A 1 88 ? 17.042 0.952 -21.219 1.00 87.25 88 GLU A N 1
ATOM 705 C CA . GLU A 1 88 ? 18.407 0.779 -21.723 1.00 87.25 88 GLU A CA 1
ATOM 706 C 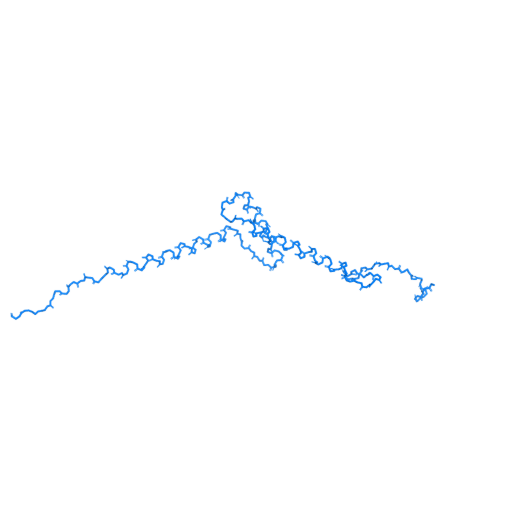C . GLU A 1 88 ? 18.775 -0.697 -21.823 1.00 87.25 88 GLU A C 1
ATOM 708 O O . GLU A 1 88 ? 19.156 -1.160 -22.894 1.00 87.25 88 GLU A O 1
ATOM 713 N N . ARG A 1 89 ? 18.562 -1.478 -20.756 1.00 89.19 89 ARG A N 1
ATOM 714 C CA . ARG A 1 89 ? 18.818 -2.927 -20.782 1.00 89.19 89 ARG A CA 1
ATOM 715 C C . ARG A 1 89 ? 18.018 -3.646 -21.857 1.00 89.19 89 ARG A C 1
ATOM 717 O O . ARG A 1 89 ? 18.562 -4.492 -22.559 1.00 89.19 89 ARG A O 1
ATOM 724 N N . ARG A 1 90 ? 16.733 -3.313 -22.008 1.00 86.19 90 ARG A N 1
ATOM 725 C CA . ARG A 1 90 ? 15.883 -3.909 -23.051 1.00 86.19 90 ARG A CA 1
ATOM 726 C C . ARG A 1 90 ? 16.310 -3.480 -24.453 1.00 86.19 90 ARG A C 1
ATOM 728 O O . ARG A 1 90 ? 16.216 -4.291 -25.365 1.00 86.19 90 ARG A O 1
ATOM 735 N N . MET A 1 91 ? 16.756 -2.238 -24.635 1.00 87.00 91 MET A N 1
ATOM 736 C CA . MET A 1 91 ? 17.267 -1.741 -25.914 1.00 87.00 91 MET A CA 1
ATOM 737 C C . MET A 1 91 ? 18.576 -2.436 -26.285 1.00 87.00 91 MET A C 1
ATOM 739 O O . MET A 1 91 ? 18.676 -2.978 -27.380 1.00 87.00 91 MET A O 1
ATOM 743 N N . LEU A 1 92 ? 19.537 -2.486 -25.360 1.00 86.06 92 LEU A N 1
ATOM 744 C CA . LEU A 1 92 ? 20.811 -3.175 -25.554 1.00 86.06 92 LEU A CA 1
ATOM 745 C C . LEU A 1 92 ? 20.596 -4.649 -25.891 1.00 86.06 92 LEU A C 1
ATOM 747 O O . LEU A 1 92 ? 21.153 -5.116 -26.874 1.00 86.06 92 LEU A O 1
ATOM 751 N N . ALA A 1 93 ? 19.725 -5.347 -25.152 1.00 87.94 93 ALA A N 1
ATOM 752 C CA . ALA A 1 93 ? 19.399 -6.747 -25.421 1.00 87.94 93 ALA A CA 1
ATOM 753 C C . ALA A 1 93 ? 18.869 -6.971 -26.850 1.00 87.94 93 ALA A C 1
ATOM 755 O O . ALA A 1 93 ? 19.260 -7.941 -27.497 1.00 87.94 93 ALA A O 1
ATOM 756 N N . LYS A 1 94 ? 18.021 -6.061 -27.353 1.00 88.31 94 LYS A N 1
ATOM 757 C CA . LYS A 1 94 ? 17.513 -6.116 -28.733 1.00 88.31 94 LYS A CA 1
ATOM 758 C C . LYS A 1 94 ? 18.618 -5.907 -29.766 1.00 88.31 94 LYS A C 1
ATOM 760 O O . LYS A 1 94 ? 18.749 -6.713 -30.681 1.00 88.31 94 LYS A O 1
ATOM 765 N N . LEU A 1 95 ? 19.448 -4.881 -29.580 1.00 86.19 95 LEU A N 1
ATOM 766 C CA . LEU A 1 95 ? 20.560 -4.593 -30.490 1.00 86.19 95 LEU A CA 1
ATOM 767 C C . LEU A 1 95 ? 21.574 -5.748 -30.528 1.00 86.19 95 LEU A C 1
ATOM 769 O O . LEU A 1 95 ? 22.075 -6.105 -31.590 1.00 86.19 95 LEU A O 1
ATOM 773 N N . THR A 1 96 ? 21.849 -6.379 -29.383 1.00 84.19 96 THR A N 1
ATOM 774 C CA . THR A 1 96 ? 22.751 -7.538 -29.321 1.00 84.19 96 THR A CA 1
ATOM 775 C C . THR A 1 96 ? 22.165 -8.788 -29.969 1.00 84.19 96 THR A C 1
ATOM 777 O O . THR A 1 96 ? 22.923 -9.553 -30.556 1.00 84.19 96 THR A O 1
ATOM 780 N N . SER A 1 97 ? 20.844 -8.997 -29.903 1.00 82.38 97 SER A N 1
ATOM 781 C CA . SER A 1 97 ? 20.211 -10.126 -30.595 1.00 82.38 97 SER A CA 1
ATOM 782 C C . SER A 1 97 ? 20.181 -9.936 -32.112 1.00 82.38 97 SER A C 1
ATOM 784 O O . SER A 1 97 ? 20.375 -10.900 -32.842 1.00 82.38 97 SER A O 1
ATOM 786 N N . GLU A 1 98 ? 20.009 -8.700 -32.588 1.00 76.56 98 GLU A N 1
ATOM 787 C CA . GLU A 1 98 ? 20.015 -8.372 -34.022 1.00 76.56 98 GLU A CA 1
ATOM 788 C C . GLU A 1 98 ? 21.432 -8.505 -34.625 1.00 76.56 98 GLU A C 1
ATOM 790 O O . GLU A 1 98 ? 21.605 -9.068 -35.704 1.00 76.56 98 GLU A O 1
ATOM 795 N N . GLY A 1 99 ? 22.485 -8.111 -33.894 1.00 59.94 99 GLY A N 1
ATOM 796 C CA . GLY A 1 99 ? 23.881 -8.281 -34.338 1.00 59.94 99 GLY A CA 1
ATOM 797 C C . GLY A 1 99 ? 24.378 -9.738 -34.400 1.00 59.94 99 GLY A C 1
ATOM 798 O O . GLY A 1 99 ? 25.360 -10.039 -35.089 1.00 59.94 99 GLY A O 1
ATOM 799 N N . GLN A 1 100 ? 23.708 -10.669 -33.713 1.00 53.88 100 GLN A N 1
ATOM 800 C CA . GLN A 1 100 ? 23.999 -12.107 -33.810 1.00 53.88 100 GLN A CA 1
ATOM 801 C C . GLN A 1 100 ? 23.395 -12.760 -35.066 1.00 53.88 100 GLN A C 1
ATOM 803 O O . GLN A 1 100 ? 23.880 -13.812 -35.487 1.00 53.88 100 GLN A O 1
ATOM 808 N N . GLU A 1 101 ? 22.394 -12.140 -35.701 1.00 52.53 101 GLU A N 1
ATOM 809 C CA . GLU A 1 101 ? 21.871 -12.597 -36.997 1.00 52.53 101 GLU A CA 1
ATOM 810 C C . GLU A 1 101 ? 22.784 -12.172 -38.162 1.00 52.53 101 GLU A C 1
ATOM 812 O O . GLU A 1 101 ? 23.023 -12.962 -39.079 1.00 52.53 101 GLU A O 1
ATOM 817 N N . GLU A 1 102 ? 23.400 -10.984 -38.106 1.00 47.75 102 GLU A N 1
ATOM 818 C CA . GLU A 1 102 ? 24.309 -10.515 -39.169 1.00 47.75 102 GLU A CA 1
ATOM 819 C C . GLU A 1 102 ? 25.645 -11.279 -39.225 1.00 47.75 102 GLU A C 1
ATOM 821 O O . GLU A 1 102 ? 26.243 -11.437 -40.296 1.00 47.75 102 GLU A O 1
ATOM 826 N N . THR A 1 103 ? 26.112 -11.829 -38.103 1.00 45.34 103 THR A N 1
ATOM 827 C CA . THR A 1 103 ? 27.388 -12.565 -38.053 1.00 45.34 103 THR A CA 1
ATOM 828 C C . THR A 1 103 ? 27.323 -13.969 -38.668 1.00 45.34 103 THR A C 1
ATOM 830 O O . THR A 1 103 ? 28.372 -14.536 -38.981 1.00 45.34 103 THR A O 1
ATOM 833 N N . GLN A 1 104 ? 26.133 -14.508 -38.966 1.00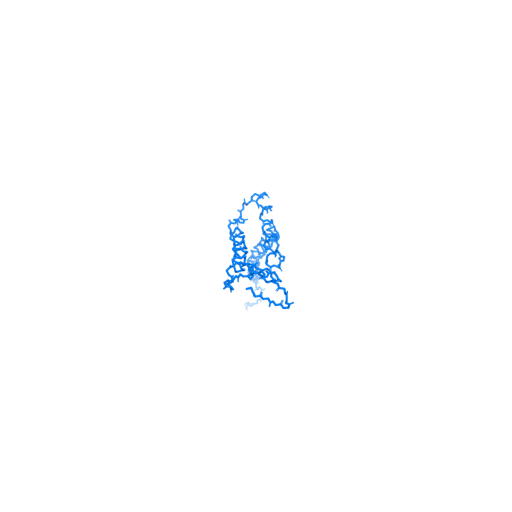 47.31 104 GLN A N 1
ATOM 834 C CA . GLN A 1 104 ? 25.995 -15.786 -39.684 1.00 47.31 104 GLN A CA 1
ATOM 835 C C . GLN A 1 104 ? 26.058 -15.640 -41.218 1.00 47.31 104 GLN A C 1
ATOM 837 O O . GLN A 1 104 ? 26.448 -16.586 -41.901 1.00 47.31 104 GLN A O 1
ATOM 842 N N . GLN A 1 105 ? 25.780 -14.459 -41.787 1.00 45.88 105 GLN A N 1
ATOM 843 C CA . GLN A 1 105 ? 25.817 -14.252 -43.250 1.00 45.88 105 GLN A CA 1
ATOM 844 C C . GLN A 1 105 ? 27.183 -13.815 -43.809 1.00 45.88 105 GLN A C 1
ATOM 846 O O . GLN A 1 105 ? 27.388 -13.829 -45.028 1.00 45.88 105 GLN A O 1
ATOM 851 N N . THR A 1 106 ? 28.147 -13.447 -42.962 1.00 43.56 106 THR A N 1
ATOM 852 C CA . THR A 1 106 ? 29.528 -13.143 -43.393 1.00 43.56 106 THR A CA 1
ATOM 853 C C . THR A 1 106 ? 30.473 -14.347 -43.299 1.00 43.56 106 THR A C 1
ATOM 855 O O . THR A 1 106 ? 31.496 -14.366 -43.977 1.00 43.56 106 THR A O 1
ATOM 858 N N . GLY A 1 107 ? 30.090 -15.413 -42.586 1.00 43.97 107 GLY A N 1
ATOM 859 C CA . GLY A 1 107 ? 30.882 -16.646 -42.483 1.00 43.97 107 GLY A CA 1
ATOM 860 C C . GLY A 1 107 ? 30.799 -17.604 -43.683 1.00 43.97 107 GLY A C 1
ATOM 861 O O . GLY A 1 107 ? 31.616 -18.514 -43.774 1.00 43.97 107 GLY A O 1
ATOM 862 N N . GLN A 1 108 ? 29.854 -17.427 -44.618 1.00 44.66 108 GLN A N 1
ATOM 863 C CA . GLN A 1 108 ? 29.651 -18.375 -45.732 1.00 44.66 108 GLN A CA 1
ATOM 864 C C . GLN A 1 108 ? 30.313 -18.001 -47.068 1.00 44.66 108 GLN A C 1
ATOM 866 O O . GLN A 1 108 ? 30.321 -18.815 -47.984 1.00 44.66 108 GLN A O 1
ATOM 871 N N . LYS A 1 109 ? 30.921 -16.818 -47.207 1.00 45.75 109 LYS A N 1
ATOM 872 C CA . LYS A 1 109 ? 31.492 -16.351 -48.491 1.00 45.75 109 LYS A CA 1
ATOM 873 C C . LYS A 1 109 ? 33.020 -16.485 -48.622 1.00 45.75 109 LYS A C 1
ATOM 875 O O . LYS A 1 109 ? 33.629 -15.799 -49.431 1.00 45.75 109 LYS A O 1
ATOM 880 N N . GLY A 1 110 ? 33.631 -17.392 -47.850 1.00 45.69 110 GLY A N 1
ATOM 881 C CA . GLY A 1 110 ? 35.091 -17.567 -47.762 1.00 45.69 110 GLY A CA 1
ATOM 882 C C . GLY A 1 110 ? 35.718 -18.802 -48.432 1.00 45.69 110 GLY A C 1
ATOM 883 O O . GLY A 1 110 ? 36.927 -18.959 -48.318 1.00 45.69 110 GLY A O 1
ATOM 884 N N . TRP A 1 111 ? 34.970 -19.676 -49.121 1.00 40.94 111 TRP A N 1
ATOM 885 C CA . TRP A 1 111 ? 35.515 -20.947 -49.654 1.00 40.94 111 TRP A CA 1
ATOM 886 C C . TRP A 1 111 ? 35.304 -21.150 -51.157 1.00 40.94 111 TRP A C 1
ATOM 888 O O . TRP A 1 111 ? 34.835 -22.198 -51.590 1.00 40.94 111 TRP A O 1
ATOM 898 N N . LEU A 1 112 ? 35.681 -20.170 -51.975 1.00 45.78 112 LEU A N 1
ATOM 899 C CA . LEU A 1 112 ? 35.881 -20.416 -53.405 1.00 45.78 112 LEU A CA 1
ATOM 900 C C . LEU A 1 112 ? 37.312 -20.046 -53.795 1.00 45.78 112 LEU A C 1
ATOM 902 O O . LEU A 1 112 ? 37.565 -18.994 -54.371 1.00 45.78 112 LEU A O 1
ATOM 906 N N . THR A 1 113 ? 38.254 -20.936 -53.490 1.00 55.69 113 THR A N 1
ATOM 907 C CA . THR A 1 113 ? 39.500 -21.050 -54.253 1.00 55.69 113 THR A CA 1
ATOM 908 C C . THR A 1 113 ? 39.398 -22.289 -55.149 1.00 55.69 113 THR A C 1
ATOM 910 O O . THR A 1 113 ? 39.292 -23.405 -54.639 1.00 55.69 113 THR A O 1
ATOM 913 N N . PRO A 1 114 ? 39.411 -22.146 -56.487 1.00 44.78 114 PRO A N 1
ATOM 914 C CA . PRO A 1 114 ? 39.575 -23.285 -57.378 1.00 44.78 114 PRO A CA 1
ATOM 915 C C . PRO A 1 114 ? 41.025 -23.765 -57.291 1.00 44.78 114 PRO A C 1
ATOM 917 O O . PRO A 1 114 ? 41.953 -23.042 -57.656 1.00 44.78 114 PRO A O 1
ATOM 920 N N . GLY A 1 115 ? 41.215 -24.984 -56.788 1.00 46.59 115 GLY A N 1
ATOM 921 C CA . GLY A 1 115 ? 42.482 -25.697 -56.861 1.00 46.59 115 GLY A CA 1
ATOM 922 C C . GLY A 1 115 ? 42.880 -25.905 -58.319 1.00 46.59 115 GLY A C 1
ATOM 923 O O . GLY A 1 115 ? 42.335 -26.764 -59.007 1.00 46.59 115 GLY A O 1
ATOM 924 N N . LEU A 1 116 ? 43.837 -25.109 -58.785 1.00 51.72 116 LEU A N 1
ATOM 925 C CA . LEU A 1 116 ? 44.528 -25.311 -60.047 1.00 51.72 116 LEU A CA 1
ATOM 926 C C . LEU A 1 116 ?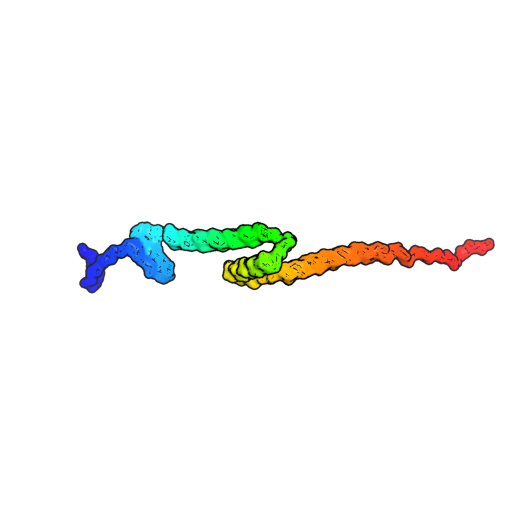 45.831 -26.050 -59.742 1.00 51.72 116 LEU A C 1
ATOM 928 O O . LEU A 1 116 ? 46.809 -25.396 -59.411 1.00 51.72 116 LEU A O 1
ATOM 932 N N . LEU A 1 117 ? 45.823 -27.387 -59.787 1.00 48.56 117 LEU A N 1
ATOM 933 C CA . LEU A 1 117 ? 46.990 -28.242 -60.078 1.00 48.56 117 LEU A CA 1
ATOM 934 C C . LEU A 1 117 ? 46.628 -29.717 -59.861 1.00 48.56 117 LEU A C 1
ATOM 936 O O . LEU A 1 117 ? 46.651 -30.20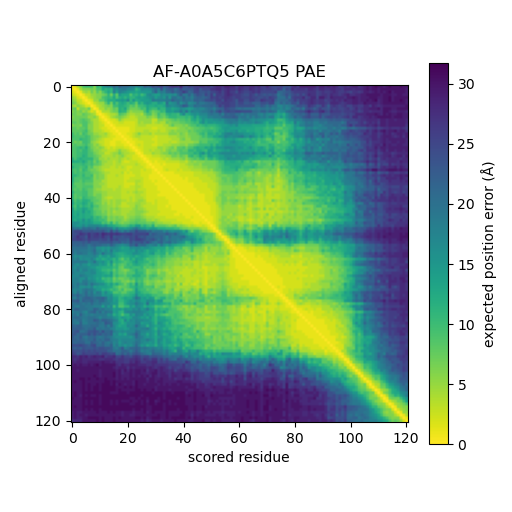8 -58.737 1.00 48.56 117 LEU A O 1
ATOM 940 N N . SER A 1 118 ? 46.321 -30.433 -60.944 1.00 45.44 118 SER A N 1
ATOM 941 C CA . SER A 1 118 ? 46.981 -31.707 -61.291 1.00 45.44 118 SER A CA 1
ATOM 942 C C . SER A 1 118 ? 46.262 -32.434 -62.434 1.00 45.44 118 SER A C 1
ATOM 944 O O . SER A 1 118 ? 45.066 -32.689 -62.370 1.00 45.44 118 SER A O 1
ATOM 946 N N . GLY A 1 119 ? 47.042 -32.822 -63.448 1.00 43.38 119 GLY A N 1
ATOM 947 C CA . GLY A 1 119 ? 46.774 -34.015 -64.252 1.00 43.38 119 GLY A CA 1
ATOM 948 C C . GLY A 1 119 ? 46.147 -33.802 -65.628 1.00 43.38 119 GLY A C 1
ATOM 949 O O . GLY A 1 119 ? 44.966 -34.075 -65.800 1.00 43.38 119 GLY A O 1
ATOM 950 N N . LEU A 1 120 ? 46.961 -33.467 -66.634 1.00 38.34 120 LEU A N 1
ATOM 951 C CA . LEU A 1 120 ? 46.765 -34.035 -67.970 1.00 38.34 120 LEU A CA 1
ATOM 952 C C . LEU A 1 120 ? 48.070 -34.695 -68.432 1.00 38.34 120 LEU A C 1
ATOM 954 O O . LEU A 1 120 ? 49.145 -34.103 -68.342 1.00 38.34 120 LEU A O 1
ATOM 958 N N . HIS A 1 121 ? 47.894 -35.949 -68.830 1.00 42.31 121 HIS A N 1
ATOM 959 C CA . HIS A 1 121 ? 48.802 -36.849 -69.528 1.00 42.31 121 HIS A CA 1
ATOM 960 C C . HIS A 1 121 ? 49.139 -36.326 -70.930 1.00 42.31 121 HIS A C 1
ATOM 962 O O . HIS A 1 121 ? 48.239 -35.705 -71.543 1.00 42.31 121 HIS A O 1
#

pLDDT: mean 78.01, std 16.65, range [38.34, 94.88]

Foldseek 3Di:
DDADPNDDDDDDQWDADPNQIQGPVRDCCVVVVVVVVVVVVLVVLVVVLVPDDLPPDDPVVQVVSQVSQCVNCVVVVHRDDRSVVVVVVVVVVVVVVVVVVVVVVVVPPPDDDPDPDDDDD

Solvent-accessible surface area (backbone atoms only — not comparable to full-atom values): 7726 Å² total; per-residue (Å²): 134,65,62,62,96,85,40,82,63,84,88,67,66,65,46,78,54,99,87,43,63,42,38,80,80,71,53,60,61,70,59,48,48,55,51,48,55,51,52,51,53,54,51,51,51,53,53,51,60,71,66,55,67,86,78,88,61,50,78,68,50,49,55,53,48,45,53,50,44,51,54,47,17,70,73,70,76,43,92,60,81,49,70,62,63,53,47,51,54,54,49,52,53,50,55,56,57,55,56,60,58,59,61,61,71,68,71,73,80,78,81,85,75,85,86,86,84,85,89,83,134

Organism: NCBI:txid433684

Secondary structure (DSSP, 8-state):
--EETTEE----SEEEETTEEEETT---HHHHHHHHHHHHHHHHHHHHHHHS-SSS--HHHHHHHHHHHHHHHHHHTS----HHHHHHHHHHHHHHHHHHHHHHHSTTS------------

Sequence (121 aa):
MTVINGLDIEIVEEYKYLGVHLNNKLDWTHNTDVLYKKGQSHLHLLRRLRSFGVCGSSKRDRKRLNKLVRRAGSLLDCSLDSIEEVGERRMLAKLTSEGQEETQQTGQKGWLTPGLLSGLH